Protein AF-A0A7V8QHS7-F1 (afdb_monomer_lite)

Foldseek 3Di:
DDDPDPPPDDDDPPPPPPPPDDPQPKDFLVPDDPVVNVVVLVQCCVPPVVVNCCVPDVVNVVVCVVVVHTDIDGCVSGPPPPD

Structure (mmCIF, N/CA/C/O backbone):
data_AF-A0A7V8QHS7-F1
#
_entry.id   AF-A0A7V8QHS7-F1
#
loop_
_atom_site.group_PDB
_atom_site.id
_atom_site.type_symbol
_atom_site.label_atom_id
_atom_site.label_alt_id
_atom_site.label_comp_id
_atom_site.label_asym_id
_atom_site.label_entity_id
_atom_site.label_seq_id
_atom_site.pdbx_PDB_ins_code
_atom_site.Cartn_x
_atom_site.Cartn_y
_atom_site.Cartn_z
_atom_site.occupancy
_atom_site.B_iso_or_equiv
_atom_site.auth_seq_id
_atom_site.auth_comp_id
_atom_site.auth_asym_id
_atom_site.auth_atom_id
_atom_site.pdbx_PDB_model_num
ATOM 1 N N . MET A 1 1 ? -46.927 35.028 5.789 1.00 44.56 1 MET A N 1
ATOM 2 C CA . MET A 1 1 ? -45.837 34.149 6.266 1.00 44.56 1 MET A CA 1
ATOM 3 C C . MET A 1 1 ? -45.463 33.212 5.127 1.00 44.56 1 MET A C 1
ATOM 5 O O . MET A 1 1 ? -46.156 32.227 4.933 1.00 44.56 1 MET A O 1
ATOM 9 N N . SER A 1 2 ? -44.422 33.531 4.355 1.00 47.41 2 SER A N 1
ATOM 10 C CA . SER A 1 2 ? -43.913 32.647 3.296 1.00 47.41 2 SER A CA 1
ATOM 11 C C . SER A 1 2 ? -42.423 32.447 3.532 1.00 47.41 2 SER A C 1
ATOM 13 O O . SER A 1 2 ? -41.636 33.381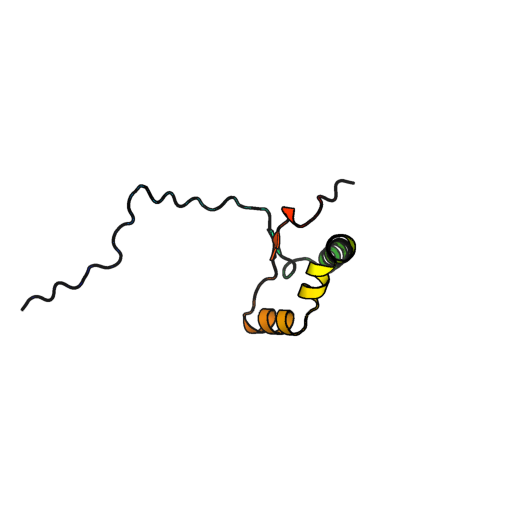 3.407 1.00 47.41 2 SER A O 1
ATOM 15 N N . ARG A 1 3 ? -42.057 31.243 3.978 1.00 45.72 3 ARG A N 1
ATOM 16 C CA . ARG A 1 3 ? -40.671 30.826 4.205 1.00 45.72 3 ARG A CA 1
ATOM 17 C C . ARG A 1 3 ? -40.024 30.555 2.846 1.00 45.72 3 ARG A C 1
ATOM 19 O O . ARG A 1 3 ? -40.230 29.487 2.283 1.00 45.72 3 ARG A O 1
ATOM 26 N N . SER A 1 4 ? -39.267 31.518 2.327 1.00 52.53 4 SER A N 1
ATOM 27 C CA . SER A 1 4 ? -38.345 31.281 1.214 1.00 52.53 4 SER A CA 1
ATOM 28 C C . SER A 1 4 ? -37.061 30.690 1.802 1.00 52.53 4 SER A C 1
ATOM 30 O O . SER A 1 4 ? -36.244 31.413 2.368 1.00 52.53 4 SER A O 1
ATOM 32 N N . GLY A 1 5 ? -36.949 29.361 1.808 1.00 59.62 5 GLY A N 1
ATOM 33 C CA . GLY A 1 5 ? -35.705 28.680 2.173 1.00 59.62 5 GLY A CA 1
ATOM 34 C C . GLY A 1 5 ? -34.677 28.818 1.044 1.00 59.62 5 GLY A C 1
ATOM 35 O O . GLY A 1 5 ? -35.083 28.894 -0.118 1.00 59.62 5 GLY A O 1
ATOM 36 N N . PRO A 1 6 ? -33.365 28.862 1.338 1.00 57.00 6 PRO A N 1
ATOM 37 C CA . PRO A 1 6 ? -32.351 28.891 0.294 1.00 57.00 6 PRO A CA 1
ATOM 38 C C . PRO A 1 6 ? -32.433 27.590 -0.512 1.00 57.00 6 PRO A C 1
ATOM 40 O O . PRO A 1 6 ? -32.254 26.499 0.026 1.00 57.00 6 PRO A O 1
ATOM 43 N N . PHE A 1 7 ? -32.765 27.723 -1.797 1.00 63.31 7 PHE A N 1
ATOM 44 C CA . PHE A 1 7 ? -32.807 26.633 -2.764 1.00 63.31 7 PHE A CA 1
ATOM 45 C C . PHE A 1 7 ? -31.374 26.140 -2.981 1.00 63.31 7 PHE A C 1
ATOM 47 O O . PHE A 1 7 ? -30.598 26.731 -3.729 1.00 63.31 7 PHE A O 1
ATOM 54 N N . TRP A 1 8 ? -31.010 25.108 -2.225 1.00 45.38 8 TRP A N 1
ATOM 55 C CA . TRP A 1 8 ? -29.733 24.421 -2.322 1.00 45.38 8 TRP A CA 1
ATOM 56 C C . TRP A 1 8 ? -29.895 23.157 -3.171 1.00 45.38 8 TRP A C 1
ATOM 58 O O . TRP A 1 8 ? -30.917 22.479 -3.029 1.00 45.38 8 TRP A O 1
ATOM 68 N N . PRO A 1 9 ? -28.883 22.778 -3.970 1.00 63.94 9 PRO A N 1
ATOM 69 C CA . PRO A 1 9 ? -27.646 23.507 -4.271 1.00 63.94 9 PRO A CA 1
ATOM 70 C C . PRO A 1 9 ? -27.787 24.492 -5.446 1.00 63.94 9 PRO A C 1
ATOM 72 O O . PRO A 1 9 ? -28.515 24.249 -6.407 1.00 63.94 9 PRO A O 1
ATOM 75 N N . ALA A 1 10 ? -27.049 25.603 -5.372 1.00 63.50 10 ALA A N 1
ATOM 76 C CA . ALA A 1 10 ? -26.913 26.557 -6.470 1.00 63.50 10 ALA A CA 1
ATOM 77 C C . ALA A 1 10 ? -26.189 25.908 -7.670 1.00 63.50 10 ALA A C 1
ATOM 79 O O . ALA A 1 10 ? -25.244 25.142 -7.460 1.00 63.50 10 ALA A O 1
ATOM 80 N N . PRO A 1 11 ? -26.588 26.202 -8.922 1.00 63.88 11 PRO A N 1
ATOM 81 C CA . PRO A 1 11 ? -25.875 25.716 -10.097 1.00 63.88 11 PRO A CA 1
ATOM 82 C C . PRO A 1 11 ? -24.457 26.293 -10.108 1.00 63.88 11 PRO A C 1
ATOM 84 O O . PRO A 1 11 ? -24.273 27.506 -9.995 1.00 63.88 11 PRO A O 1
ATOM 87 N N . LEU A 1 12 ? -23.458 25.417 -10.225 1.00 64.19 12 LEU A N 1
ATOM 88 C CA . LEU A 1 12 ? -22.057 25.821 -10.310 1.00 64.19 12 LEU A CA 1
ATOM 89 C C . LEU A 1 12 ? -21.850 26.732 -11.536 1.00 64.19 12 LEU A C 1
ATOM 91 O O . LEU A 1 12 ? -22.463 26.495 -12.586 1.00 64.19 12 LEU A O 1
ATOM 95 N N . PRO A 1 13 ? -21.015 27.781 -11.426 1.00 63.25 13 PRO A N 1
ATOM 96 C CA . PRO A 1 13 ? -20.674 28.624 -12.563 1.00 63.25 13 PRO A CA 1
ATOM 97 C C . PRO A 1 13 ? -20.053 27.767 -13.672 1.00 63.25 13 PRO A C 1
ATOM 99 O O . PRO A 1 13 ? -19.301 26.834 -13.407 1.00 63.25 13 PRO A O 1
ATOM 102 N N . ARG A 1 14 ? -20.375 28.089 -14.931 1.00 57.25 14 ARG A N 1
ATOM 103 C CA . ARG A 1 14 ? -19.966 27.334 -16.137 1.00 57.25 14 ARG A CA 1
ATOM 104 C C . ARG A 1 14 ? -18.445 27.259 -16.344 1.00 57.25 14 ARG A C 1
ATOM 106 O O . ARG A 1 14 ? -17.989 26.545 -17.224 1.00 57.25 14 ARG A O 1
ATOM 113 N N . GLU A 1 15 ? -17.697 28.002 -15.539 1.00 56.41 15 GLU A N 1
ATOM 114 C CA . GLU A 1 15 ? -16.236 28.071 -15.502 1.00 56.41 15 GLU A CA 1
ATOM 115 C C . GLU A 1 15 ? -15.625 27.060 -14.518 1.00 56.41 15 GLU A C 1
ATOM 117 O O . GLU A 1 15 ? -14.411 26.880 -14.492 1.00 56.41 15 GLU A O 1
ATOM 122 N N . CYS A 1 16 ? -16.448 26.356 -13.731 1.00 47.56 16 CYS A N 1
ATOM 123 C CA . CYS A 1 16 ? -16.035 25.130 -13.062 1.00 47.56 16 CYS A CA 1
ATOM 124 C C . CYS A 1 16 ? -15.952 24.016 -14.108 1.00 47.56 16 CYS A C 1
ATOM 126 O O . CYS A 1 16 ? -16.816 23.141 -14.187 1.00 47.56 16 CYS A O 1
ATOM 128 N N . GLU A 1 17 ? -14.912 24.063 -14.934 1.00 43.09 17 GLU A N 1
ATOM 129 C CA . GLU A 1 17 ? -14.440 22.879 -15.628 1.00 43.09 17 GLU A CA 1
ATOM 130 C C . GLU A 1 17 ? -14.095 21.863 -14.536 1.00 43.09 17 GLU A C 1
ATOM 132 O O . GLU A 1 17 ? -13.127 22.019 -13.791 1.00 43.09 17 GLU A O 1
ATOM 137 N N . ILE A 1 18 ? -14.949 20.851 -14.377 1.00 55.09 18 ILE A N 1
ATOM 138 C CA . ILE A 1 18 ? -14.584 19.635 -13.664 1.00 55.09 18 ILE A CA 1
ATOM 139 C C . ILE A 1 18 ? -13.521 19.015 -14.559 1.00 55.09 18 ILE A C 1
ATOM 141 O O . ILE A 1 18 ? -13.829 18.236 -15.461 1.00 55.09 18 ILE A O 1
ATOM 145 N N . THR A 1 19 ? -12.270 19.420 -14.368 1.00 46.03 19 THR A N 1
ATOM 146 C CA . THR A 1 19 ? -11.144 18.654 -14.868 1.00 46.03 19 THR A CA 1
ATOM 147 C C . THR A 1 19 ? -11.273 17.331 -14.134 1.00 46.03 19 THR A C 1
ATOM 149 O O . THR A 1 19 ? -10.954 17.226 -12.951 1.00 46.03 19 THR A O 1
ATOM 152 N N . VAL A 1 20 ? -11.869 16.338 -14.802 1.00 55.03 20 VAL A N 1
ATOM 153 C CA . VAL A 1 20 ? -11.746 14.939 -14.409 1.00 55.03 20 VAL A CA 1
ATOM 154 C C . VAL A 1 20 ? -10.245 14.727 -14.391 1.00 55.03 20 VAL A C 1
ATOM 156 O O . VAL A 1 20 ? -9.616 14.700 -15.449 1.00 55.03 20 VAL A O 1
ATOM 159 N N . GLY A 1 21 ? -9.686 14.796 -13.179 1.00 46.94 21 GLY A N 1
ATOM 160 C CA . GLY A 1 21 ? -8.259 14.910 -12.945 1.00 46.94 21 GLY A CA 1
ATOM 161 C C . GLY A 1 21 ? -7.548 13.876 -13.790 1.00 46.94 21 GLY A C 1
ATOM 162 O O . GLY A 1 21 ? -8.011 12.736 -13.880 1.00 46.94 21 GLY A O 1
ATOM 163 N N . GLN A 1 22 ? -6.485 14.322 -14.458 1.00 47.84 22 GLN A N 1
ATOM 164 C CA . GLN A 1 22 ? -5.564 13.484 -15.212 1.00 47.84 22 GLN A CA 1
ATOM 165 C C . GLN A 1 22 ? -5.478 12.125 -14.524 1.00 47.84 22 GLN A C 1
ATOM 167 O O . GLN A 1 22 ? -5.101 12.054 -13.355 1.00 47.84 22 GLN A O 1
ATOM 172 N N . THR A 1 23 ? -5.949 11.077 -15.199 1.00 52.34 23 THR A N 1
ATOM 173 C CA . THR A 1 23 ? -5.996 9.731 -14.633 1.00 52.34 23 THR A CA 1
ATOM 174 C C . THR A 1 23 ? -4.559 9.236 -14.578 1.00 52.34 23 THR A C 1
ATOM 176 O O . THR A 1 23 ? -4.102 8.526 -15.468 1.00 52.34 23 THR A O 1
ATOM 179 N N . MET A 1 24 ? -3.805 9.704 -13.581 1.00 57.47 24 MET A N 1
ATOM 180 C CA . MET A 1 24 ? -2.495 9.160 -13.277 1.00 57.47 24 MET A CA 1
ATOM 181 C C . MET A 1 24 ? -2.719 7.668 -13.061 1.00 57.47 24 MET A C 1
ATOM 183 O O . MET A 1 24 ? -3.643 7.298 -12.330 1.00 57.47 24 MET A O 1
ATOM 187 N N . PRO A 1 25 ? -1.970 6.799 -13.745 1.00 64.44 25 PRO A N 1
ATOM 188 C CA . PRO A 1 25 ? -2.188 5.376 -13.613 1.00 64.44 25 PRO 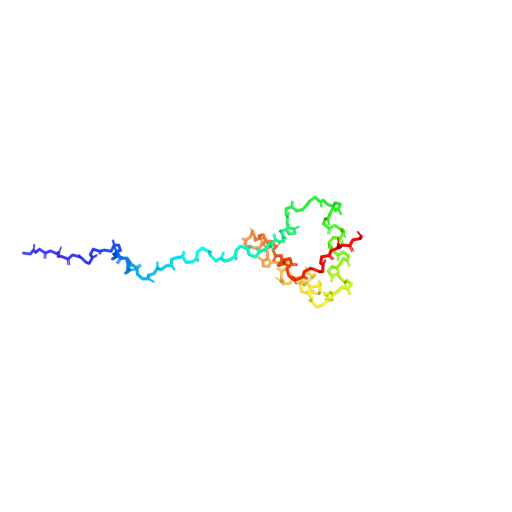A CA 1
ATOM 189 C C . PRO A 1 25 ? -1.877 5.005 -12.154 1.00 64.44 25 PRO A C 1
ATOM 191 O O . PRO A 1 25 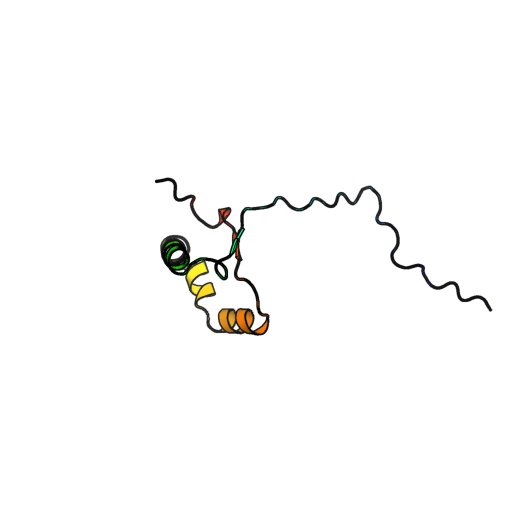? -0.792 5.275 -11.649 1.00 64.44 25 PRO A O 1
ATOM 194 N N . VAL A 1 26 ? -2.864 4.478 -11.431 1.00 71.62 26 VAL A N 1
ATOM 195 C CA . VAL A 1 26 ? -2.738 4.101 -10.016 1.00 71.62 26 VAL A CA 1
ATOM 196 C C . VAL A 1 26 ? -2.723 2.581 -9.927 1.00 71.62 26 VAL A C 1
ATOM 198 O O . VAL A 1 26 ? -3.628 1.918 -10.434 1.00 71.62 26 VAL A O 1
ATOM 201 N N . LEU A 1 27 ? -1.710 2.023 -9.271 1.00 80.88 27 LEU A N 1
ATOM 202 C CA . LEU A 1 27 ? -1.634 0.607 -8.951 1.00 80.88 27 LEU A CA 1
ATOM 203 C C . LEU A 1 27 ? -2.305 0.355 -7.601 1.00 80.88 27 LEU A C 1
ATOM 205 O O . LEU A 1 27 ? -1.828 0.797 -6.557 1.00 80.88 27 LEU A O 1
ATOM 209 N N . 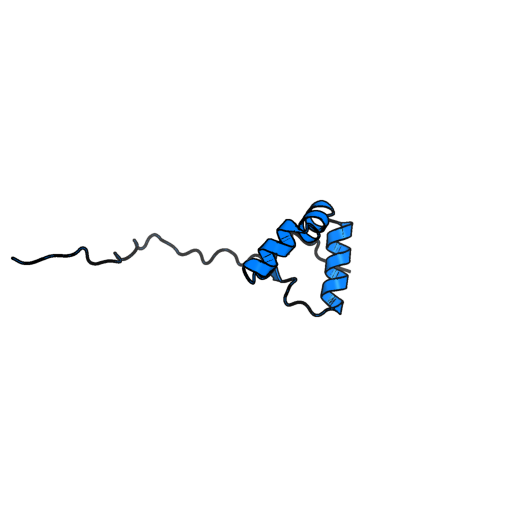ASN A 1 28 ? -3.399 -0.396 -7.614 1.00 84.06 28 ASN A N 1
ATOM 210 C CA . ASN A 1 28 ? -4.069 -0.815 -6.392 1.00 84.06 28 ASN A CA 1
ATOM 211 C C . ASN A 1 28 ? -3.457 -2.129 -5.872 1.00 84.06 28 ASN A C 1
ATOM 213 O O . ASN A 1 28 ? -3.720 -3.202 -6.413 1.00 84.06 28 ASN A O 1
ATOM 217 N N . LEU A 1 29 ? -2.676 -2.048 -4.794 1.00 81.69 29 LEU A N 1
ATOM 218 C CA . LEU A 1 29 ? -1.993 -3.183 -4.160 1.00 81.69 29 LEU A CA 1
ATOM 219 C C . LEU A 1 29 ? -2.946 -4.140 -3.423 1.00 81.69 29 LEU A C 1
ATOM 221 O O . LEU A 1 29 ? -2.580 -5.289 -3.144 1.00 81.69 29 LEU A O 1
ATOM 225 N N . SER A 1 30 ? -4.145 -3.683 -3.071 1.00 81.56 30 SER A N 1
ATOM 226 C CA . SER A 1 30 ? -5.178 -4.499 -2.424 1.00 81.56 30 SER A CA 1
ATOM 227 C C . SER A 1 30 ? -5.873 -5.434 -3.416 1.00 81.56 30 SER A C 1
ATOM 229 O O . SER A 1 30 ? -6.287 -6.524 -3.027 1.00 81.56 30 SER A O 1
ATOM 231 N N . ARG A 1 31 ? -5.939 -5.052 -4.697 1.00 83.31 31 ARG A N 1
ATOM 232 C CA . ARG A 1 31 ? -6.638 -5.796 -5.762 1.00 83.31 31 ARG A CA 1
ATOM 233 C C . ARG A 1 31 ? -5.726 -6.645 -6.647 1.00 83.31 31 ARG A C 1
ATOM 235 O O . ARG A 1 31 ? -6.229 -7.331 -7.529 1.00 83.31 31 ARG A O 1
ATOM 242 N N . LEU A 1 32 ? -4.412 -6.591 -6.429 1.00 82.56 32 LEU A N 1
ATOM 243 C CA . LEU A 1 32 ? -3.450 -7.413 -7.159 1.00 82.56 32 LEU A CA 1
ATOM 244 C C . LEU A 1 32 ? -3.534 -8.886 -6.763 1.00 82.56 32 LEU A C 1
ATOM 246 O O . LEU A 1 32 ? -3.625 -9.223 -5.578 1.00 82.56 32 LEU A O 1
ATOM 250 N N . ASP A 1 33 ? -3.375 -9.753 -7.760 1.00 85.12 33 ASP A N 1
ATOM 251 C CA . ASP A 1 33 ? -3.104 -11.168 -7.555 1.00 85.12 33 ASP A CA 1
ATOM 252 C C . ASP A 1 33 ? -1.857 -11.364 -6.675 1.00 85.12 33 ASP A C 1
ATOM 254 O O . ASP A 1 33 ? -0.903 -10.582 -6.733 1.00 85.12 33 ASP A O 1
ATOM 258 N N . PRO A 1 34 ? -1.812 -12.417 -5.841 1.00 83.12 34 PRO A N 1
ATOM 259 C CA . PRO A 1 34 ? -0.739 -12.605 -4.864 1.00 83.12 34 PRO A CA 1
ATOM 260 C C . PRO A 1 34 ? 0.654 -12.729 -5.502 1.00 83.12 34 PRO A C 1
ATOM 262 O O . PRO A 1 34 ? 1.654 -12.376 -4.871 1.00 83.12 34 PRO A O 1
ATOM 265 N N . VAL A 1 35 ? 0.728 -13.217 -6.745 1.00 82.25 35 VAL A N 1
ATOM 266 C CA . VAL A 1 35 ? 1.976 -13.335 -7.512 1.00 82.25 35 VAL A CA 1
ATOM 267 C C . VAL A 1 35 ? 2.489 -11.949 -7.911 1.00 82.25 35 VAL A C 1
ATOM 269 O O . VAL A 1 35 ? 3.615 -11.593 -7.555 1.00 82.25 35 VAL A O 1
ATOM 272 N N . ASP A 1 36 ? 1.647 -11.140 -8.550 1.00 81.50 36 ASP A N 1
ATOM 273 C CA . ASP A 1 36 ? 1.987 -9.782 -8.986 1.00 81.50 36 ASP A CA 1
ATOM 274 C C . ASP A 1 36 ? 2.220 -8.848 -7.798 1.00 81.50 36 ASP A C 1
ATOM 276 O O . ASP A 1 36 ? 3.180 -8.076 -7.775 1.00 81.50 36 ASP A O 1
ATOM 280 N N . LYS A 1 37 ? 1.428 -8.996 -6.731 1.00 84.44 37 LYS A N 1
ATOM 281 C CA . LYS A 1 37 ? 1.621 -8.274 -5.471 1.00 84.44 37 LYS A CA 1
ATOM 282 C C . LYS A 1 37 ? 3.016 -8.502 -4.899 1.00 84.44 37 LYS A C 1
ATOM 284 O O . LYS A 1 37 ? 3.653 -7.555 -4.440 1.00 84.44 37 LYS A O 1
ATOM 289 N N . ARG A 1 38 ? 3.526 -9.737 -4.946 1.00 85.44 38 ARG A N 1
ATOM 290 C CA . ARG A 1 38 ? 4.879 -10.054 -4.470 1.00 85.44 38 ARG A CA 1
ATOM 291 C C . ARG A 1 38 ? 5.960 -9.445 -5.364 1.00 85.44 38 ARG A C 1
ATOM 293 O O . ARG A 1 38 ? 6.984 -9.019 -4.828 1.00 85.44 38 ARG A O 1
ATOM 300 N N . ALA A 1 39 ? 5.756 -9.412 -6.680 1.00 86.19 39 ALA A N 1
ATOM 301 C CA . ALA A 1 39 ? 6.685 -8.781 -7.618 1.00 86.19 39 ALA A CA 1
ATOM 302 C C . ALA A 1 39 ? 6.755 -7.264 -7.384 1.00 86.19 39 ALA A C 1
ATOM 304 O O . ALA A 1 39 ? 7.831 -6.733 -7.107 1.00 86.19 39 ALA A O 1
ATOM 305 N N . HIS A 1 40 ? 5.603 -6.589 -7.349 1.00 84.81 40 HIS A N 1
ATOM 306 C CA . HIS A 1 40 ? 5.521 -5.158 -7.056 1.00 84.81 40 HIS A CA 1
ATOM 307 C C . HIS A 1 40 ? 6.068 -4.816 -5.670 1.00 84.81 40 HIS A C 1
ATOM 309 O O . HIS A 1 40 ? 6.777 -3.825 -5.519 1.00 84.81 40 HIS A O 1
ATOM 315 N N . TRP A 1 41 ? 5.829 -5.661 -4.665 1.00 86.69 41 TRP A N 1
ATOM 316 C CA . TRP A 1 41 ? 6.399 -5.471 -3.334 1.00 86.69 41 TRP A CA 1
ATOM 317 C C . TRP A 1 41 ? 7.931 -5.506 -3.325 1.00 86.69 41 TRP A C 1
ATOM 319 O O . TRP A 1 41 ? 8.563 -4.708 -2.632 1.00 86.69 41 TRP A O 1
ATOM 329 N N . GLN A 1 42 ? 8.551 -6.401 -4.099 1.00 87.19 42 GLN A N 1
ATOM 330 C CA . GLN A 1 42 ? 10.011 -6.439 -4.225 1.00 87.19 42 GLN A CA 1
ATOM 331 C C . GLN A 1 42 ? 10.549 -5.174 -4.898 1.00 87.19 42 GLN A C 1
ATOM 333 O O . GLN A 1 42 ? 11.532 -4.610 -4.416 1.00 87.19 42 GLN A O 1
ATOM 338 N N . THR A 1 43 ? 9.880 -4.699 -5.950 1.00 86.06 43 THR A N 1
ATOM 339 C CA . THR A 1 43 ? 10.219 -3.436 -6.621 1.00 86.06 43 THR A CA 1
ATOM 340 C C . THR A 1 43 ? 10.112 -2.253 -5.659 1.00 86.06 43 THR A C 1
ATOM 342 O O . THR A 1 43 ? 11.076 -1.505 -5.508 1.00 86.06 43 THR A O 1
ATOM 345 N N . ILE A 1 44 ? 9.001 -2.134 -4.922 1.00 86.75 44 ILE A N 1
ATOM 346 C CA . ILE A 1 44 ? 8.794 -1.072 -3.924 1.00 86.75 44 ILE A CA 1
ATOM 347 C C . ILE A 1 44 ? 9.887 -1.124 -2.851 1.00 86.75 44 ILE A C 1
ATOM 349 O O . ILE A 1 44 ? 10.499 -0.104 -2.556 1.00 86.75 44 ILE A O 1
ATOM 353 N N . ARG A 1 45 ? 10.215 -2.305 -2.310 1.00 87.88 45 ARG A N 1
ATOM 354 C CA . ARG A 1 45 ? 11.287 -2.439 -1.307 1.00 87.88 45 ARG A CA 1
ATOM 355 C C . ARG A 1 45 ? 12.662 -2.030 -1.823 1.00 87.88 45 ARG A C 1
ATOM 357 O O . ARG A 1 45 ? 13.451 -1.497 -1.047 1.00 87.88 45 ARG A O 1
ATOM 364 N N . ARG A 1 46 ? 12.969 -2.326 -3.087 1.00 85.81 46 ARG A N 1
ATOM 365 C CA . ARG A 1 46 ? 14.275 -2.032 -3.688 1.00 85.81 46 ARG A CA 1
ATOM 366 C C . ARG A 1 46 ? 14.420 -0.554 -4.021 1.00 85.81 46 ARG A C 1
ATOM 368 O O . ARG A 1 46 ? 15.470 0.023 -3.764 1.00 85.81 46 ARG A O 1
ATOM 375 N N . GLU A 1 47 ? 13.387 0.033 -4.606 1.00 85.38 47 GLU A N 1
ATOM 376 C CA . GLU A 1 47 ? 13.489 1.355 -5.231 1.00 85.38 47 GLU A CA 1
ATOM 377 C C . GLU A 1 47 ? 12.924 2.456 -4.337 1.00 85.38 47 GLU A C 1
ATOM 379 O O . GLU A 1 47 ? 13.334 3.609 -4.441 1.00 85.38 47 GLU A O 1
ATOM 384 N N . ARG A 1 48 ? 12.031 2.098 -3.404 1.00 83.94 48 ARG A N 1
ATOM 385 C CA . ARG A 1 48 ? 11.356 3.021 -2.481 1.00 83.94 48 ARG A CA 1
ATOM 386 C C . ARG A 1 48 ? 11.266 2.439 -1.072 1.00 83.94 48 ARG A C 1
ATOM 388 O O . ARG A 1 48 ? 10.172 2.153 -0.580 1.00 83.94 48 ARG A O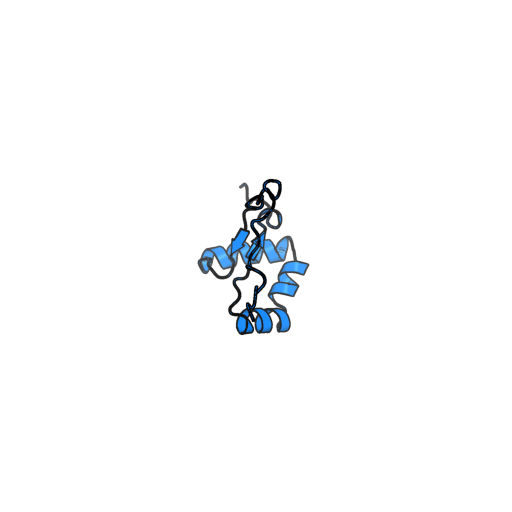 1
ATOM 395 N N . PRO A 1 49 ? 12.408 2.304 -0.378 1.00 86.25 49 PRO A N 1
ATOM 396 C CA . PRO A 1 49 ? 12.443 1.722 0.959 1.00 86.25 49 PRO A CA 1
ATOM 397 C C . PRO A 1 49 ? 11.557 2.484 1.953 1.00 86.25 49 PRO A C 1
ATOM 399 O O . PRO A 1 49 ? 10.882 1.849 2.748 1.00 86.25 49 PRO A O 1
ATOM 402 N N . GLN A 1 50 ? 11.457 3.813 1.839 1.00 87.25 50 GLN A N 1
ATOM 403 C CA . GLN A 1 50 ? 10.606 4.638 2.711 1.00 87.25 50 GLN A CA 1
ATOM 404 C C . GLN A 1 50 ? 9.109 4.340 2.527 1.00 87.25 50 GLN A C 1
ATOM 406 O O . GLN A 1 50 ? 8.361 4.270 3.500 1.00 87.25 50 GLN A O 1
ATOM 411 N N . LEU A 1 51 ? 8.669 4.127 1.280 1.00 86.19 51 LEU A N 1
ATOM 412 C CA . LEU A 1 51 ? 7.294 3.718 0.993 1.00 86.19 51 LEU A CA 1
ATOM 413 C C . LEU A 1 51 ? 7.044 2.297 1.502 1.00 86.19 51 LEU A C 1
ATOM 415 O O . LEU A 1 51 ? 5.998 2.030 2.084 1.00 86.19 51 LEU A O 1
ATOM 419 N N . ALA A 1 52 ? 8.011 1.392 1.328 1.00 88.81 52 ALA A N 1
ATOM 420 C CA . ALA A 1 52 ? 7.916 0.049 1.882 1.00 88.81 52 ALA A CA 1
ATOM 421 C C . ALA A 1 52 ? 7.805 0.068 3.414 1.00 88.81 52 ALA A C 1
ATOM 423 O O . ALA A 1 52 ? 6.973 -0.648 3.960 1.00 88.81 52 ALA A O 1
ATOM 424 N N . GLU A 1 53 ? 8.593 0.898 4.099 1.00 90.62 53 GLU A N 1
ATOM 425 C CA . GLU A 1 53 ? 8.527 1.056 5.553 1.00 90.62 53 GLU A CA 1
ATOM 426 C C . GLU A 1 53 ? 7.144 1.539 5.998 1.00 90.62 53 GLU A C 1
ATOM 428 O O . GLU A 1 53 ? 6.542 0.898 6.858 1.00 90.62 53 GLU A O 1
ATOM 433 N N . LEU A 1 54 ? 6.595 2.576 5.352 1.00 88.50 54 LEU A N 1
ATOM 434 C CA . LEU A 1 54 ? 5.238 3.066 5.621 1.00 88.50 54 LEU A CA 1
ATOM 435 C C . LEU A 1 54 ? 4.179 1.981 5.386 1.00 88.50 54 LEU A C 1
ATOM 437 O O . LEU A 1 54 ? 3.285 1.796 6.204 1.00 88.50 54 LEU A O 1
ATOM 441 N N . LEU A 1 55 ? 4.290 1.232 4.290 1.00 87.12 55 LEU A N 1
ATOM 442 C CA . LEU A 1 55 ? 3.370 0.139 3.984 1.00 87.12 55 LEU A CA 1
ATOM 443 C C . LEU A 1 55 ? 3.501 -1.028 4.974 1.00 87.12 55 LEU A C 1
ATOM 445 O O . LEU A 1 55 ? 2.546 -1.779 5.133 1.00 87.12 55 LEU A O 1
ATOM 449 N N . THR A 1 56 ? 4.639 -1.197 5.650 1.00 88.56 56 THR A N 1
ATOM 450 C CA . THR A 1 56 ? 4.784 -2.161 6.756 1.00 88.56 56 THR A CA 1
ATOM 451 C C . THR A 1 56 ? 4.459 -1.588 8.131 1.00 88.56 56 THR A C 1
ATOM 453 O O . THR A 1 56 ? 4.433 -2.351 9.098 1.00 88.56 56 THR A O 1
ATOM 456 N N . ASP A 1 57 ? 4.234 -0.278 8.243 1.00 93.19 57 ASP A N 1
ATOM 457 C CA . ASP A 1 57 ? 3.981 0.359 9.526 1.00 93.19 57 ASP A CA 1
ATOM 458 C C . ASP A 1 57 ? 2.651 -0.150 10.112 1.00 93.19 57 ASP A C 1
ATOM 460 O O . ASP A 1 57 ? 1.617 -0.133 9.433 1.00 93.19 57 ASP A O 1
ATOM 464 N N . PRO A 1 58 ? 2.647 -0.623 11.370 1.00 90.50 58 PRO A N 1
ATOM 465 C CA . PRO A 1 58 ? 1.457 -1.208 11.969 1.00 90.50 58 PRO A CA 1
ATOM 466 C C . PRO A 1 58 ? 0.322 -0.194 12.145 1.00 90.50 58 PRO A C 1
ATOM 468 O O . PRO A 1 58 ? -0.835 -0.592 12.056 1.00 90.50 58 PRO A O 1
ATOM 471 N N . GLN A 1 59 ? 0.612 1.096 12.354 1.00 92.19 59 GLN A N 1
ATOM 472 C CA . GLN A 1 59 ? -0.433 2.119 12.462 1.00 92.19 59 GLN A CA 1
ATOM 473 C C . GLN A 1 59 ? -1.063 2.383 11.096 1.00 92.19 59 GLN A C 1
ATOM 475 O O . GLN A 1 59 ? -2.280 2.511 10.998 1.00 92.19 59 GLN A O 1
ATOM 480 N N . PHE A 1 60 ? -0.256 2.422 10.034 1.00 88.88 60 PHE A N 1
ATOM 481 C CA . PHE A 1 60 ? -0.775 2.532 8.673 1.00 88.88 60 PHE A CA 1
ATOM 482 C C . PHE A 1 60 ? -1.669 1.338 8.309 1.00 88.88 60 PHE A C 1
ATOM 484 O O . PHE A 1 60 ? -2.752 1.529 7.759 1.00 88.88 60 PHE A O 1
ATOM 491 N N . GLN A 1 61 ? -1.251 0.116 8.649 1.00 89.38 61 GLN A N 1
ATOM 492 C CA . GLN A 1 61 ? -2.043 -1.093 8.406 1.00 89.38 61 GLN A CA 1
ATOM 493 C C . GLN A 1 61 ? -3.347 -1.113 9.215 1.00 89.38 61 GLN A C 1
ATOM 495 O O . GLN A 1 61 ? -4.390 -1.479 8.673 1.00 89.38 61 GLN A O 1
ATOM 500 N N . ASP A 1 62 ? -3.309 -0.682 10.478 1.00 90.50 62 ASP A N 1
ATOM 501 C CA . ASP A 1 62 ? -4.502 -0.575 11.325 1.00 90.50 62 ASP A CA 1
ATOM 502 C C . ASP A 1 62 ? -5.497 0.446 10.760 1.00 90.50 62 ASP A C 1
ATOM 504 O O . ASP A 1 62 ? -6.681 0.148 10.627 1.00 90.50 62 ASP A O 1
ATOM 508 N N . LEU A 1 63 ? -5.009 1.608 10.308 1.00 88.19 63 LEU A N 1
ATOM 509 C CA . LEU A 1 63 ? -5.829 2.609 9.625 1.00 88.19 63 LEU A CA 1
ATOM 510 C C . LEU A 1 63 ? -6.416 2.060 8.319 1.00 88.19 63 LEU A C 1
ATOM 512 O O . LEU A 1 63 ? -7.616 2.185 8.089 1.00 88.19 63 LEU A O 1
ATOM 516 N N . ALA A 1 64 ? -5.605 1.423 7.474 1.00 85.94 64 ALA A N 1
ATOM 517 C CA . ALA A 1 64 ? -6.086 0.849 6.220 1.00 85.94 64 ALA A CA 1
ATOM 518 C C . ALA A 1 64 ? -7.210 -0.174 6.462 1.00 85.94 64 ALA A C 1
ATOM 520 O O . ALA A 1 64 ? -8.224 -0.145 5.766 1.00 85.94 64 ALA A O 1
ATOM 521 N N . ALA A 1 65 ? -7.075 -1.017 7.489 1.00 86.62 65 ALA A N 1
ATOM 522 C CA . ALA A 1 65 ? -8.107 -1.969 7.884 1.00 86.62 65 ALA A CA 1
ATOM 523 C C . ALA A 1 65 ? -9.346 -1.287 8.495 1.00 86.62 65 ALA A C 1
ATOM 525 O O . ALA A 1 65 ? -10.471 -1.635 8.144 1.00 86.62 65 ALA A O 1
ATOM 526 N N . ALA A 1 66 ? -9.162 -0.303 9.381 1.00 89.69 66 ALA A N 1
ATOM 527 C CA . ALA A 1 66 ? -10.255 0.404 10.051 1.00 89.69 66 ALA A CA 1
ATOM 528 C C . ALA A 1 66 ? -11.149 1.182 9.074 1.00 89.69 66 ALA A C 1
ATOM 530 O O . ALA A 1 66 ? -12.352 1.311 9.301 1.00 89.69 66 ALA A O 1
ATOM 531 N N . PHE A 1 67 ? -10.561 1.691 7.990 1.00 85.06 67 PHE A N 1
ATOM 532 C CA . PHE A 1 67 ? -11.267 2.426 6.945 1.00 85.06 67 PHE A CA 1
ATOM 533 C C . PHE A 1 67 ? -11.701 1.555 5.756 1.00 85.06 67 PHE A C 1
ATOM 535 O O . PHE A 1 67 ? -12.277 2.105 4.819 1.00 85.06 67 PHE A O 1
ATOM 542 N N . ASP A 1 68 ? -11.440 0.240 5.779 1.00 82.69 68 ASP A N 1
ATOM 543 C CA . ASP A 1 68 ? -11.631 -0.669 4.632 1.00 82.69 68 ASP A CA 1
ATOM 544 C C . ASP A 1 68 ? -11.030 -0.077 3.338 1.00 82.69 68 ASP A C 1
ATOM 546 O O . ASP A 1 68 ? -11.632 -0.069 2.264 1.00 82.69 68 ASP A O 1
ATOM 550 N N . ALA A 1 69 ? -9.851 0.536 3.473 1.00 79.94 69 ALA A N 1
ATOM 551 C CA . ALA A 1 69 ? -9.264 1.365 2.435 1.00 79.94 69 ALA A CA 1
ATOM 552 C C . ALA A 1 69 ? -8.431 0.534 1.452 1.00 79.94 69 ALA A C 1
ATOM 554 O O . ALA A 1 69 ? -7.537 -0.229 1.826 1.00 79.94 69 ALA A O 1
ATOM 555 N N . ASP A 1 70 ? -8.670 0.758 0.162 1.00 84.19 70 ASP A N 1
ATOM 556 C CA . ASP A 1 70 ? -7.794 0.283 -0.903 1.00 84.19 70 ASP A CA 1
ATOM 557 C C . ASP A 1 70 ? -6.443 1.018 -0.859 1.00 84.19 70 ASP A C 1
ATOM 559 O O . ASP A 1 70 ? -6.381 2.251 -0.893 1.00 84.19 70 ASP A O 1
ATOM 563 N N . VAL A 1 71 ? -5.342 0.260 -0.833 1.00 84.06 71 VAL A N 1
ATOM 564 C CA . VAL A 1 71 ? -3.992 0.832 -0.856 1.00 84.06 71 VAL A CA 1
ATOM 565 C C . VAL A 1 71 ? -3.552 1.010 -2.301 1.00 84.06 71 VAL A C 1
ATOM 567 O O . VAL A 1 71 ? -3.279 0.050 -3.023 1.00 84.06 71 VAL A O 1
ATOM 570 N N . CYS A 1 72 ? -3.461 2.267 -2.703 1.00 83.88 72 CYS A N 1
ATOM 571 C CA . CYS A 1 72 ? -3.172 2.696 -4.059 1.00 83.88 72 CYS A CA 1
ATOM 572 C C . CYS A 1 72 ? -1.829 3.432 -4.107 1.00 83.88 72 CYS A C 1
ATOM 574 O O . CYS A 1 72 ? -1.624 4.389 -3.363 1.00 83.88 72 CYS A O 1
ATOM 576 N N . VAL A 1 73 ? -0.927 3.005 -4.990 1.00 81.44 73 VAL A N 1
ATOM 577 C CA . VAL A 1 73 ? 0.354 3.677 -5.255 1.00 81.44 73 VAL A CA 1
ATOM 578 C C . VAL A 1 73 ? 0.357 4.205 -6.684 1.00 81.44 73 VAL A C 1
ATOM 580 O O . VAL A 1 73 ? -0.100 3.527 -7.602 1.00 81.44 73 VAL A O 1
ATOM 583 N N . TYR A 1 74 ? 0.827 5.430 -6.895 1.00 79.31 74 TYR A N 1
ATOM 584 C CA . TYR A 1 74 ? 0.894 6.000 -8.241 1.00 79.31 74 TYR A CA 1
ATOM 585 C C . TYR A 1 74 ? 1.921 5.230 -9.083 1.00 79.31 74 TYR A C 1
ATOM 587 O O . TYR A 1 74 ? 2.962 4.833 -8.579 1.00 79.31 74 TYR A O 1
ATOM 595 N N . LEU A 1 75 ? 1.653 4.990 -10.366 1.00 66.06 75 LEU A N 1
ATOM 596 C CA . LEU A 1 75 ? 2.594 4.289 -11.248 1.00 66.06 75 LEU A CA 1
ATOM 597 C C . LEU A 1 75 ? 3.742 5.193 -11.703 1.00 66.06 75 LEU A C 1
ATOM 599 O O . LEU A 1 75 ? 4.794 4.676 -12.021 1.00 66.06 75 LEU A O 1
ATOM 603 N N . GLU A 1 76 ? 3.621 6.522 -11.619 1.00 65.12 76 GLU A N 1
ATOM 604 C CA . GLU A 1 76 ? 4.798 7.417 -11.642 1.00 65.12 76 GLU A CA 1
ATOM 605 C C . GLU A 1 76 ? 5.718 7.169 -10.431 1.00 65.12 76 GLU A C 1
ATOM 607 O O . GLU A 1 76 ? 6.915 7.465 -10.448 1.00 65.12 76 GLU A O 1
ATOM 612 N N . ASP A 1 77 ? 5.152 6.576 -9.376 1.00 58.09 77 ASP A N 1
ATOM 613 C CA . ASP A 1 77 ? 5.862 6.106 -8.197 1.00 58.09 77 ASP A CA 1
ATOM 614 C C . ASP A 1 77 ? 6.524 4.729 -8.424 1.00 58.09 77 ASP A C 1
ATOM 616 O O . ASP A 1 77 ? 7.295 4.255 -7.601 1.00 58.09 77 ASP A O 1
ATOM 620 N N . LEU A 1 78 ? 6.278 4.050 -9.540 1.00 58.97 78 LEU A N 1
ATOM 621 C CA . LEU A 1 78 ? 6.917 2.775 -9.849 1.00 58.97 78 LEU A CA 1
ATOM 622 C C . LEU A 1 78 ? 7.753 2.954 -11.112 1.00 58.97 78 LEU A C 1
ATOM 624 O O . LEU A 1 78 ? 7.248 3.444 -12.116 1.00 58.97 78 LEU A O 1
ATOM 628 N N . PRO A 1 79 ? 9.043 2.595 -11.101 1.00 57.06 79 PRO A N 1
ATOM 629 C CA . PRO A 1 79 ? 9.789 2.601 -12.344 1.00 57.06 79 PRO A CA 1
ATOM 630 C C . PRO A 1 79 ? 9.080 1.645 -13.298 1.00 57.06 79 PRO A C 1
ATOM 632 O O . PRO A 1 79 ? 8.776 0.507 -12.926 1.00 57.06 79 PRO A O 1
ATOM 635 N N . ASN A 1 80 ? 8.769 2.140 -14.499 1.00 54.03 80 ASN A N 1
ATOM 636 C CA . ASN A 1 80 ? 8.315 1.301 -15.596 1.00 54.03 80 ASN A CA 1
ATOM 637 C C . ASN A 1 80 ? 9.327 0.162 -15.711 1.00 54.03 80 ASN A C 1
ATOM 639 O O . ASN A 1 80 ? 10.488 0.396 -16.041 1.00 54.03 80 ASN A O 1
ATOM 643 N N . GLY A 1 81 ? 8.899 -1.050 -15.362 1.00 52.25 81 GLY A N 1
ATOM 644 C CA . GLY A 1 81 ? 9.637 -2.261 -15.675 1.00 52.25 81 GLY A CA 1
ATOM 645 C C . GLY A 1 81 ? 9.554 -2.473 -17.178 1.00 52.25 81 GLY A C 1
ATOM 646 O O . GLY A 1 81 ? 8.727 -3.253 -17.632 1.00 52.25 81 GLY A O 1
ATOM 647 N N . ASP A 1 82 ? 10.339 -1.699 -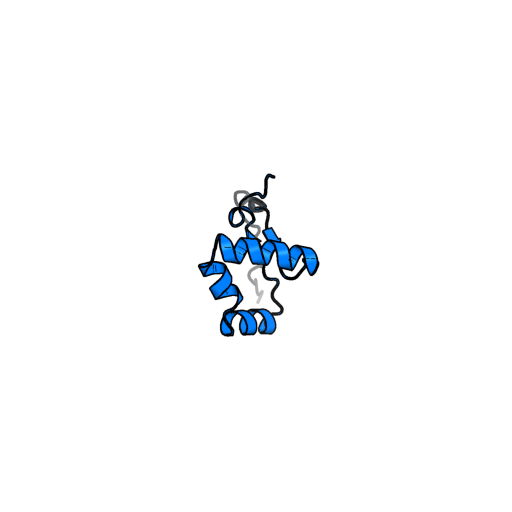17.920 1.00 45.91 82 ASP A N 1
ATOM 648 C CA . ASP A 1 82 ? 10.711 -1.990 -19.297 1.00 45.91 82 ASP A CA 1
ATOM 649 C C . ASP A 1 82 ? 11.920 -2.935 -19.193 1.00 45.91 82 ASP A C 1
ATOM 651 O O . ASP A 1 82 ? 13.011 -2.517 -18.794 1.00 45.91 82 ASP A O 1
ATOM 655 N N . ASP A 1 83 ? 11.654 -4.230 -19.382 1.00 43.75 83 ASP A N 1
ATOM 656 C CA . ASP A 1 83 ? 12.658 -5.246 -19.729 1.00 43.75 83 ASP A CA 1
ATOM 657 C C . ASP A 1 83 ? 12.891 -5.211 -21.244 1.00 43.75 83 ASP A C 1
ATOM 659 O O . ASP A 1 83 ? 11.879 -5.257 -21.986 1.00 43.75 83 ASP A O 1
#

Secondary structure (DSSP, 8-state):
-------SSPPPPTT----------EEETTSS-HHHHHHHHHHHHHH-HHHHHHHH-HHHHHHHHHTT---EEEGGGS-----

Sequence (83 aa):
MSRSGPFWPAPLPRECEITVGQTMPVLNLSRLDPVDKRAHWQTIRRERPQLAELLTDPQFQDLAAAFDADVCVYLEDLPNGDD

Radius of gyration: 20.78 Å; chains: 1; bounding box: 60×48×32 Å

pLDDT: mean 72.92, std 16.01, range [43.09, 93.19]